Protein AF-A0A2A4UC22-F1 (afdb_monomer_lite)

pLDDT: mean 89.49, std 7.41, range [52.47, 97.06]

Foldseek 3Di:
DPVQQQVLVVVLLQCLQVVDPVLVVQAVEEDDPDDPPDDPWYKYKDRKDKDWPDDPPDTDIDIDIDMDTDGPDDDCPSVVVSVVVSCVSPPPDFRDGDVDGDDD

Radius of gyration: 15.21 Å; chains: 1; bounding box: 38×24×46 Å

Structure (mmCIF, N/CA/C/O backbone):
data_AF-A0A2A4UC22-F1
#
_entry.id   AF-A0A2A4UC22-F1
#
loop_
_atom_site.group_PDB
_atom_site.id
_atom_site.type_symbol
_atom_site.label_atom_id
_atom_site.label_alt_id
_atom_site.label_comp_id
_atom_site.label_asym_id
_atom_site.label_entity_id
_atom_site.label_seq_id
_atom_site.pdbx_PDB_ins_code
_atom_site.Cartn_x
_atom_site.Cartn_y
_atom_site.Cartn_z
_atom_site.occupancy
_atom_site.B_iso_or_equiv
_atom_site.auth_seq_id
_atom_site.auth_comp_id
_atom_site.auth_asym_id
_atom_site.auth_atom_id
_atom_site.pdbx_PDB_model_num
ATOM 1 N N . MET A 1 1 ? 1.559 5.749 -23.345 1.00 52.47 1 MET A N 1
ATOM 2 C CA . MET A 1 1 ? 0.343 6.000 -22.541 1.00 52.47 1 MET A CA 1
ATOM 3 C C . MET A 1 1 ? 0.625 5.489 -21.142 1.00 52.47 1 MET A C 1
ATOM 5 O O . MET A 1 1 ? 0.807 4.294 -20.996 1.00 52.47 1 MET A O 1
ATOM 9 N N . THR A 1 2 ? 0.775 6.374 -20.159 1.00 60.88 2 THR A N 1
ATOM 10 C CA . THR A 1 2 ? 1.375 6.057 -18.846 1.00 60.88 2 THR A CA 1
ATOM 11 C C . THR A 1 2 ? 0.358 5.768 -17.740 1.00 60.88 2 THR A C 1
ATOM 13 O O . THR A 1 2 ? 0.721 5.292 -16.680 1.00 60.88 2 THR A O 1
ATOM 16 N N . ILE A 1 3 ? -0.927 6.029 -17.980 1.00 64.38 3 ILE A N 1
ATOM 17 C CA . ILE A 1 3 ? -1.995 5.765 -17.000 1.00 64.38 3 ILE A CA 1
ATOM 18 C C . ILE A 1 3 ? -2.280 4.258 -16.867 1.00 64.38 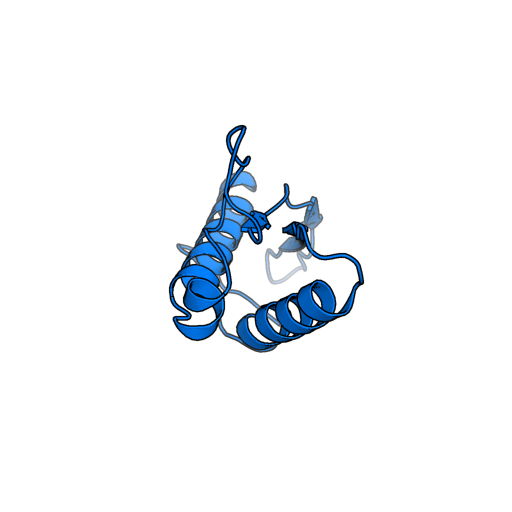3 ILE A C 1
ATOM 20 O O . ILE A 1 3 ? -2.677 3.789 -15.805 1.00 64.38 3 ILE A O 1
ATOM 24 N N . PHE A 1 4 ? -2.041 3.474 -17.923 1.00 80.88 4 PHE A N 1
ATOM 25 C CA . PHE A 1 4 ? -2.349 2.042 -17.919 1.00 80.88 4 PHE A CA 1
ATOM 26 C C . PHE A 1 4 ? -1.373 1.196 -17.089 1.00 80.88 4 PHE A C 1
ATOM 28 O O . PHE A 1 4 ? -1.793 0.183 -16.538 1.00 80.88 4 PHE A O 1
ATOM 35 N N . SER A 1 5 ? -0.105 1.599 -16.971 1.00 82.50 5 SER A N 1
ATOM 36 C CA . SER A 1 5 ? 0.897 0.902 -16.150 1.00 82.50 5 SER A CA 1
ATOM 37 C C . SER A 1 5 ? 0.621 1.078 -14.658 1.00 82.50 5 SER A C 1
ATOM 39 O O . SER A 1 5 ? 0.624 0.093 -13.923 1.00 82.50 5 SER A O 1
ATOM 41 N N . THR A 1 6 ? 0.288 2.298 -14.219 1.00 88.06 6 THR A N 1
ATOM 42 C CA . THR A 1 6 ? -0.109 2.563 -12.826 1.00 88.06 6 THR A CA 1
ATOM 43 C C . THR A 1 6 ? -1.332 1.737 -12.435 1.00 88.06 6 THR A C 1
ATOM 45 O O . THR A 1 6 ? -1.310 1.088 -11.394 1.00 88.06 6 THR A O 1
ATOM 48 N N . GLN A 1 7 ? -2.364 1.686 -13.288 1.00 89.31 7 GLN A N 1
ATOM 49 C CA . GLN A 1 7 ? -3.556 0.871 -13.027 1.00 89.31 7 GLN A CA 1
ATOM 50 C C . GLN A 1 7 ? -3.233 -0.627 -12.968 1.00 89.31 7 GLN A C 1
ATOM 52 O O . GLN A 1 7 ? -3.756 -1.336 -12.111 1.00 89.31 7 GLN A O 1
ATOM 57 N N . ALA A 1 8 ? -2.371 -1.120 -13.865 1.00 91.12 8 ALA A N 1
ATOM 58 C CA . ALA A 1 8 ? -1.958 -2.521 -13.857 1.00 91.12 8 ALA A CA 1
ATOM 59 C C . ALA A 1 8 ? -1.227 -2.885 -12.556 1.00 91.12 8 ALA A C 1
ATOM 61 O O . ALA A 1 8 ? -1.480 -3.950 -11.996 1.00 91.12 8 ALA A O 1
ATOM 62 N N . LEU A 1 9 ? -0.364 -1.995 -12.056 1.00 91.19 9 LEU A N 1
ATOM 63 C CA . LEU A 1 9 ? 0.353 -2.205 -10.800 1.00 91.19 9 LEU A CA 1
ATOM 64 C C . LEU A 1 9 ? -0.561 -2.102 -9.582 1.00 91.19 9 LEU A C 1
ATOM 66 O O . LEU A 1 9 ? -0.478 -2.960 -8.706 1.00 91.19 9 LEU A O 1
ATOM 70 N N . TRP A 1 10 ? -1.481 -1.138 -9.562 1.00 92.44 10 TRP A N 1
ATOM 71 C CA . TRP A 1 10 ? -2.509 -1.051 -8.527 1.00 92.44 10 TRP A CA 1
ATOM 72 C C . TRP A 1 10 ? -3.320 -2.352 -8.447 1.00 92.44 10 TRP A C 1
ATOM 74 O O . TRP A 1 10 ? -3.449 -2.931 -7.370 1.00 92.44 10 TRP A O 1
ATOM 84 N N . GLN A 1 11 ? -3.785 -2.868 -9.593 1.00 92.69 11 GLN A N 1
ATOM 85 C CA . GLN A 1 11 ? -4.574 -4.102 -9.644 1.00 92.69 11 GLN A CA 1
ATOM 86 C C . GLN A 1 11 ? -3.765 -5.308 -9.163 1.00 92.69 11 GLN A C 1
ATOM 88 O O . GLN A 1 11 ? -4.268 -6.111 -8.383 1.00 92.69 11 GLN A O 1
ATOM 93 N N . ALA A 1 12 ? -2.501 -5.420 -9.573 1.00 93.44 12 ALA A N 1
ATOM 94 C CA . ALA A 1 12 ? -1.647 -6.522 -9.149 1.00 93.44 12 ALA A CA 1
ATOM 95 C C . ALA A 1 12 ? -1.361 -6.494 -7.636 1.00 93.44 12 ALA A C 1
ATOM 97 O O . ALA A 1 12 ? -1.353 -7.544 -6.993 1.00 93.44 12 ALA A O 1
ATOM 98 N N . ILE A 1 13 ? -1.177 -5.303 -7.049 1.00 93.69 13 ILE A N 1
ATOM 99 C CA . ILE A 1 13 ? -1.052 -5.130 -5.594 1.00 93.69 13 ILE A CA 1
ATOM 100 C C . ILE A 1 13 ? -2.360 -5.531 -4.905 1.00 93.69 13 ILE A C 1
ATOM 102 O O . ILE A 1 13 ? -2.330 -6.321 -3.961 1.00 93.69 13 ILE A O 1
ATOM 106 N N . HIS A 1 14 ? -3.502 -5.032 -5.385 1.00 95.25 14 HIS A N 1
ATOM 107 C CA . HIS A 1 14 ? -4.813 -5.379 -4.842 1.00 95.25 14 HIS A CA 1
ATOM 108 C C . HIS A 1 14 ? -5.037 -6.896 -4.852 1.00 95.25 14 HIS A C 1
ATOM 110 O O . HIS A 1 14 ? -5.333 -7.475 -3.809 1.00 95.25 14 HIS A O 1
ATOM 116 N N . ASP A 1 15 ? -4.841 -7.553 -5.995 1.00 94.94 15 ASP A N 1
ATOM 117 C CA . ASP A 1 15 ? -5.075 -8.991 -6.151 1.00 94.94 15 ASP A CA 1
ATOM 118 C C . ASP A 1 15 ? -4.141 -9.816 -5.264 1.00 94.94 15 ASP A C 1
ATOM 120 O O . ASP A 1 15 ? -4.560 -10.805 -4.658 1.00 94.94 15 ASP A O 1
ATOM 124 N N . ARG A 1 16 ? -2.883 -9.381 -5.120 1.00 95.19 16 ARG A N 1
ATOM 125 C CA . ARG A 1 16 ? -1.916 -10.040 -4.240 1.00 95.19 16 ARG A CA 1
ATOM 126 C C . ARG A 1 16 ? -2.339 -9.987 -2.776 1.00 95.19 16 ARG A C 1
ATOM 128 O O . ARG A 1 16 ? -2.215 -11.000 -2.084 1.00 95.19 16 ARG A O 1
ATOM 135 N N . LEU A 1 17 ? -2.796 -8.824 -2.311 1.00 95.50 17 LEU A N 1
ATOM 136 C CA . LEU A 1 17 ? -3.222 -8.615 -0.927 1.00 95.50 17 LEU A CA 1
ATOM 137 C C . LEU A 1 17 ? -4.574 -9.287 -0.651 1.00 95.50 17 LEU A C 1
ATOM 139 O O . LEU A 1 17 ? -4.716 -9.979 0.353 1.00 95.50 17 LEU A O 1
ATOM 143 N N . ALA A 1 18 ? -5.542 -9.146 -1.559 1.00 96.06 18 ALA A N 1
ATOM 144 C CA . ALA A 1 18 ? -6.860 -9.769 -1.451 1.00 96.06 18 ALA A CA 1
ATOM 145 C C . ALA A 1 18 ? -6.800 -11.305 -1.537 1.00 96.06 18 ALA A C 1
ATOM 147 O O . ALA A 1 18 ? -7.656 -11.992 -0.981 1.00 96.06 18 ALA A O 1
ATOM 148 N N . GLY A 1 19 ? -5.785 -11.854 -2.213 1.00 95.44 19 GLY A N 1
ATOM 149 C CA . GLY A 1 19 ? -5.532 -13.292 -2.284 1.00 95.44 19 GLY A CA 1
ATOM 150 C C . GLY A 1 19 ? -4.925 -13.900 -1.013 1.00 95.44 19 GLY A C 1
ATOM 151 O O . GLY A 1 19 ? -4.915 -15.124 -0.882 1.00 95.44 19 GLY A O 1
ATOM 152 N N . ASP A 1 20 ? -4.422 -13.091 -0.074 1.00 96.38 20 ASP A N 1
ATOM 153 C CA . ASP A 1 20 ? -3.846 -13.595 1.173 1.00 96.38 20 ASP A CA 1
ATOM 154 C C . ASP A 1 20 ? -4.913 -13.772 2.263 1.00 96.38 20 ASP A C 1
ATOM 156 O O . ASP A 1 20 ? -5.460 -12.815 2.814 1.00 96.38 20 ASP A O 1
ATOM 160 N N . SER A 1 21 ? -5.195 -15.026 2.622 1.00 96.31 21 SER A N 1
ATOM 161 C CA . SER A 1 21 ? -6.231 -15.343 3.6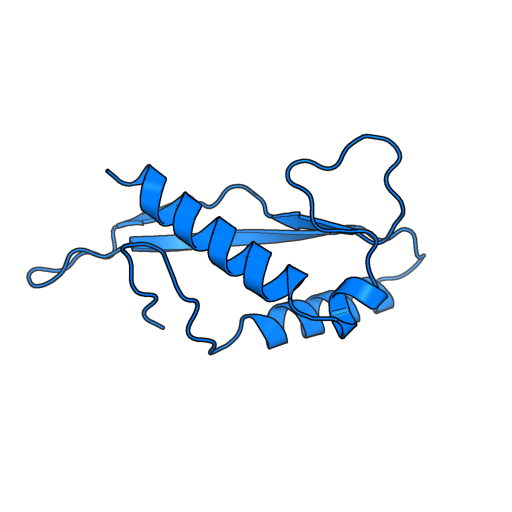10 1.00 96.31 21 SER A CA 1
ATOM 162 C C . SER A 1 21 ? -5.893 -14.878 5.029 1.00 96.31 21 SER A C 1
ATOM 164 O O . SER A 1 21 ? -6.803 -14.672 5.830 1.00 96.31 21 SER A O 1
ATOM 166 N N . ILE A 1 22 ? -4.603 -14.745 5.368 1.00 95.81 22 ILE A N 1
ATOM 167 C CA . ILE A 1 22 ? -4.176 -14.307 6.704 1.00 95.81 22 ILE A CA 1
ATOM 168 C C . ILE A 1 22 ? -4.477 -12.818 6.863 1.00 95.81 22 ILE A C 1
ATOM 170 O O . ILE A 1 22 ? -5.080 -12.427 7.862 1.00 95.81 22 ILE A O 1
ATOM 174 N N . LEU A 1 23 ? -4.106 -12.005 5.873 1.00 96.38 23 LEU A N 1
ATOM 175 C CA . LEU A 1 23 ? -4.411 -10.584 5.826 1.00 96.38 23 LEU A CA 1
ATOM 176 C C . LEU A 1 23 ? -5.923 -10.362 5.818 1.00 96.38 23 LEU A C 1
ATOM 178 O O . LEU A 1 23 ? -6.430 -9.668 6.696 1.00 96.38 23 LEU A O 1
ATOM 182 N N . MET A 1 24 ? -6.652 -11.010 4.904 1.00 97.06 24 MET A N 1
ATOM 183 C CA . MET A 1 24 ? -8.109 -10.860 4.784 1.00 97.06 24 MET A CA 1
ATOM 184 C C . MET A 1 24 ? -8.885 -11.361 6.010 1.00 97.06 24 MET A C 1
ATOM 186 O O . MET A 1 24 ? -9.997 -10.907 6.255 1.00 97.06 24 MET A O 1
ATOM 190 N N . GLY A 1 25 ? -8.307 -12.254 6.817 1.00 95.88 25 GLY A N 1
ATOM 191 C CA . GLY A 1 25 ? -8.874 -12.646 8.110 1.00 95.88 25 GLY A CA 1
ATOM 192 C C . GLY A 1 25 ? -8.699 -11.597 9.217 1.00 95.88 25 GLY A C 1
ATOM 193 O O . GLY A 1 25 ? -9.367 -11.682 10.246 1.00 95.88 25 GLY A O 1
ATOM 194 N N . GLN A 1 26 ? -7.804 -10.621 9.032 1.00 94.81 26 GLN A N 1
ATOM 195 C CA . GLN A 1 26 ? -7.500 -9.573 10.012 1.00 94.81 26 GLN A CA 1
ATOM 196 C C . GLN A 1 26 ? -8.106 -8.211 9.669 1.00 94.81 26 GLN A C 1
ATOM 198 O O . GLN A 1 26 ? -8.175 -7.361 10.557 1.00 94.81 26 GLN A O 1
ATOM 203 N N . ILE A 1 27 ? -8.525 -7.996 8.420 1.00 95.81 27 ILE A N 1
ATOM 204 C CA . ILE A 1 27 ? -9.074 -6.730 7.919 1.00 95.81 27 ILE A CA 1
ATOM 205 C C . ILE A 1 27 ? -10.485 -6.926 7.367 1.00 95.81 27 ILE A C 1
ATOM 207 O O . ILE A 1 27 ? -10.847 -8.012 6.930 1.00 95.81 27 ILE A O 1
ATOM 211 N N . SER A 1 28 ? -11.291 -5.868 7.355 1.00 94.88 28 SER A N 1
ATOM 212 C CA . SER A 1 28 ? -12.634 -5.908 6.765 1.00 94.88 28 SER A CA 1
ATOM 213 C C . SER A 1 28 ? -12.623 -5.826 5.238 1.00 94.88 28 SER A C 1
ATOM 215 O O . SER A 1 28 ? -13.605 -6.195 4.599 1.00 94.88 28 SER A O 1
ATOM 217 N N . GLY A 1 29 ? -11.532 -5.325 4.656 1.00 95.19 29 GLY A N 1
ATOM 218 C CA . GLY A 1 29 ? -11.379 -5.178 3.218 1.00 95.19 29 GLY A CA 1
ATOM 219 C C . GLY A 1 29 ? -10.271 -4.209 2.819 1.00 95.19 29 GLY A C 1
ATOM 220 O O . GLY A 1 29 ? -9.640 -3.558 3.659 1.00 95.19 29 GLY A O 1
ATOM 221 N N . ILE A 1 30 ? -10.069 -4.133 1.507 1.00 96.19 30 ILE A N 1
ATOM 222 C CA . ILE A 1 30 ? -9.203 -3.175 0.821 1.00 96.19 30 ILE A CA 1
ATOM 223 C C . ILE A 1 30 ? -10.125 -2.286 -0.017 1.00 96.19 30 ILE A C 1
ATOM 225 O O . ILE A 1 30 ? -10.975 -2.806 -0.740 1.00 96.19 30 ILE A O 1
ATOM 229 N N . TYR A 1 31 ? -9.992 -0.966 0.099 1.00 94.19 31 TYR A N 1
ATOM 230 C CA . TYR A 1 31 ? -10.899 -0.010 -0.540 1.00 94.19 31 TYR A CA 1
ATOM 231 C C . TYR A 1 31 ? -10.154 1.102 -1.286 1.00 94.19 31 TYR A C 1
ATOM 233 O O . TYR A 1 31 ? -9.025 1.443 -0.936 1.00 94.19 31 TYR A O 1
ATOM 241 N N . ASP A 1 32 ? -10.825 1.710 -2.265 1.00 88.75 32 ASP A N 1
ATOM 242 C CA . ASP A 1 32 ? -10.345 2.886 -2.997 1.00 88.75 32 ASP A CA 1
ATOM 243 C C . ASP A 1 32 ? -11.521 3.746 -3.508 1.00 88.75 32 ASP A C 1
ATOM 245 O O . ASP A 1 32 ? -12.131 3.413 -4.529 1.00 88.75 32 ASP A O 1
ATOM 249 N N . PRO A 1 33 ? -11.888 4.838 -2.811 1.00 86.12 33 PRO A N 1
ATOM 250 C CA . PRO A 1 33 ? -11.691 5.113 -1.383 1.00 86.12 33 PRO A CA 1
ATOM 251 C C . PRO A 1 33 ? -12.660 4.301 -0.494 1.00 86.12 33 PRO A C 1
ATOM 253 O O . PRO A 1 33 ? -13.645 3.728 -0.963 1.00 86.12 33 PRO A O 1
ATOM 256 N N . ALA A 1 34 ? -12.412 4.254 0.819 1.00 88.38 34 ALA A N 1
ATOM 257 C CA . ALA A 1 34 ? -13.301 3.563 1.760 1.00 88.38 34 ALA A CA 1
ATOM 258 C C . ALA A 1 34 ? -14.642 4.309 1.955 1.00 88.38 34 ALA A C 1
ATOM 260 O O . ALA A 1 34 ? -14.624 5.509 2.243 1.00 88.38 34 ALA A O 1
ATOM 261 N N . PRO A 1 35 ? -15.802 3.624 1.862 1.00 86.62 35 PRO A N 1
ATOM 262 C CA . PRO A 1 35 ? -17.096 4.203 2.219 1.00 86.62 35 PRO A CA 1
ATOM 263 C C . PRO A 1 35 ? -17.173 4.616 3.695 1.00 86.62 35 PRO A C 1
ATOM 265 O O . PRO A 1 35 ? -16.494 4.048 4.556 1.00 86.62 35 PRO A O 1
ATOM 268 N N . GLU A 1 36 ? -18.064 5.559 4.008 1.00 86.81 36 GLU A N 1
ATOM 269 C CA . GLU A 1 36 ? -18.350 5.920 5.398 1.00 86.81 36 GLU A CA 1
ATOM 270 C C . GLU A 1 36 ? -18.872 4.716 6.199 1.00 86.81 36 GLU A C 1
ATOM 272 O O . GLU A 1 36 ? -19.661 3.907 5.711 1.00 86.81 36 GLU A O 1
ATOM 277 N N . GLY A 1 37 ? -18.440 4.611 7.459 1.00 87.50 37 GLY A N 1
ATOM 278 C CA . GLY A 1 37 ? -18.912 3.578 8.383 1.00 87.50 37 GLY A CA 1
ATOM 279 C C . GLY A 1 37 ? -18.246 2.210 8.230 1.00 87.50 37 GLY A C 1
ATOM 280 O O . GLY A 1 37 ? -18.751 1.243 8.801 1.00 87.50 37 GLY A O 1
ATOM 281 N N . GLN A 1 38 ? -17.127 2.102 7.500 1.00 90.19 38 GLN A N 1
ATOM 282 C CA . GLN A 1 38 ? -16.470 0.808 7.359 1.00 90.19 38 GLN A CA 1
ATOM 283 C C . GLN A 1 38 ? -15.888 0.246 8.651 1.00 90.19 38 GLN A C 1
ATOM 285 O O . GLN A 1 38 ? -15.341 0.961 9.495 1.00 90.19 38 GLN A O 1
ATOM 290 N N . SER A 1 39 ? -15.989 -1.078 8.776 1.00 92.94 39 SER A N 1
ATOM 291 C CA . SER A 1 39 ? -15.462 -1.796 9.934 1.00 92.94 39 SER A CA 1
ATOM 292 C C . SER A 1 39 ? -13.939 -1.736 9.949 1.00 92.94 39 SER A C 1
ATOM 294 O O . SER A 1 39 ? -13.284 -2.017 8.948 1.00 92.94 39 SER A O 1
ATOM 296 N N . LEU A 1 40 ? -13.363 -1.380 11.093 1.00 92.12 40 LEU A N 1
ATOM 297 C CA . LEU A 1 40 ? -11.917 -1.359 11.287 1.00 92.12 40 LEU A CA 1
ATOM 298 C C . LEU A 1 40 ? -11.415 -2.740 11.753 1.00 92.12 40 LEU A C 1
ATOM 300 O O . LEU A 1 40 ? -12.113 -3.398 12.528 1.00 92.12 40 LEU A O 1
ATOM 304 N N . PRO A 1 41 ? -10.191 -3.148 11.374 1.00 94.81 41 PRO A N 1
ATOM 305 C CA . PRO A 1 41 ? -9.257 -2.418 10.516 1.00 94.81 41 PRO A CA 1
ATOM 306 C C . PRO A 1 41 ? -9.521 -2.643 9.015 1.00 94.81 41 PRO A C 1
ATOM 308 O O . PRO A 1 41 ? -10.085 -3.662 8.628 1.00 94.81 41 PRO A O 1
ATOM 311 N N . TYR A 1 42 ? -9.090 -1.707 8.170 1.00 95.94 42 TYR A N 1
ATOM 312 C CA . TYR A 1 42 ? -9.138 -1.829 6.706 1.00 95.94 42 TYR A CA 1
ATOM 313 C C . TYR A 1 42 ? -7.922 -1.173 6.052 1.00 95.94 42 TYR A C 1
ATOM 315 O O . TYR A 1 42 ? -7.201 -0.402 6.694 1.00 95.94 42 TYR A O 1
ATOM 323 N N . LEU A 1 43 ? -7.695 -1.483 4.776 1.00 96.19 43 LEU A N 1
ATOM 324 C CA . LEU A 1 43 ? -6.615 -0.912 3.972 1.00 96.19 43 LEU A CA 1
ATOM 325 C C . LEU A 1 43 ? -7.180 -0.023 2.865 1.00 96.19 43 LEU A C 1
ATOM 327 O O . LEU A 1 43 ? -8.264 -0.280 2.343 1.00 96.19 43 LEU A O 1
ATOM 331 N N . THR A 1 44 ? -6.412 0.988 2.473 1.00 95.50 44 THR A N 1
ATOM 332 C CA . THR A 1 44 ? -6.641 1.737 1.233 1.00 95.50 44 THR A CA 1
ATOM 333 C C . THR A 1 44 ? -5.341 1.860 0.456 1.00 95.50 44 THR A C 1
ATOM 335 O O . THR A 1 44 ? -4.288 2.074 1.058 1.00 95.50 44 THR A O 1
ATOM 338 N N . ILE A 1 45 ? -5.408 1.739 -0.867 1.00 93.69 45 ILE A N 1
ATOM 339 C CA . ILE A 1 45 ? -4.260 1.946 -1.756 1.00 93.69 45 ILE A CA 1
ATOM 340 C C . ILE A 1 45 ? -4.397 3.355 -2.328 1.00 93.69 45 ILE A C 1
ATOM 342 O O . ILE A 1 45 ? -5.407 3.666 -2.949 1.00 93.69 45 ILE A O 1
ATOM 346 N N . GLY A 1 46 ? -3.425 4.215 -2.037 1.00 85.25 46 GLY A N 1
ATOM 347 C CA . GLY A 1 46 ? -3.417 5.604 -2.478 1.00 85.25 46 GLY A CA 1
ATOM 348 C C . GLY A 1 46 ? -3.030 5.760 -3.947 1.00 85.25 46 GLY A C 1
ATOM 349 O O . GLY A 1 46 ? -2.583 4.819 -4.609 1.00 85.25 46 GLY A O 1
ATOM 350 N N . GLU A 1 47 ? -3.168 6.987 -4.446 1.00 78.94 47 GLU A N 1
ATOM 351 C CA . GLU A 1 47 ? -2.717 7.331 -5.791 1.00 78.94 47 GLU A CA 1
ATOM 352 C C . GLU A 1 47 ? -1.193 7.194 -5.905 1.00 78.94 47 GLU A C 1
ATOM 354 O O . GLU A 1 47 ? -0.428 7.705 -5.085 1.00 78.94 47 GLU A O 1
ATOM 359 N N . GLY A 1 48 ? -0.749 6.487 -6.944 1.00 79.81 48 GLY A N 1
ATOM 360 C CA . GLY A 1 48 ? 0.666 6.298 -7.229 1.00 79.81 48 GLY A CA 1
ATOM 361 C C . GLY A 1 48 ? 1.280 7.486 -7.963 1.00 79.81 48 GLY A C 1
ATOM 362 O O . GLY A 1 48 ? 0.741 7.957 -8.965 1.00 79.81 48 GLY A O 1
ATOM 363 N N . ASN A 1 49 ? 2.463 7.911 -7.528 1.00 85.06 49 ASN A N 1
ATOM 364 C CA . ASN A 1 49 ? 3.326 8.798 -8.298 1.00 85.06 49 ASN A CA 1
ATOM 365 C C . ASN A 1 49 ? 4.194 7.987 -9.261 1.00 85.06 49 ASN A C 1
ATOM 367 O O . ASN A 1 49 ? 4.587 6.859 -8.969 1.00 85.06 49 ASN A O 1
ATOM 371 N N . MET A 1 50 ? 4.517 8.575 -10.409 1.00 89.19 50 MET A N 1
ATOM 372 C CA . MET A 1 50 ? 5.306 7.916 -11.444 1.00 89.19 50 MET A CA 1
ATOM 373 C C . MET A 1 50 ? 6.438 8.821 -11.915 1.00 89.19 50 MET A C 1
ATOM 375 O O . MET A 1 50 ? 6.240 10.016 -12.151 1.00 89.19 50 MET A O 1
ATOM 379 N N . ARG A 1 51 ? 7.613 8.230 -12.113 1.00 89.31 51 ARG A N 1
ATOM 380 C CA . ARG A 1 51 ? 8.786 8.882 -12.686 1.00 89.31 51 ARG A CA 1
ATOM 381 C C . ARG A 1 51 ? 9.315 8.077 -13.870 1.00 89.31 51 ARG A C 1
ATOM 383 O O . ARG A 1 51 ? 9.267 6.851 -13.880 1.00 89.31 51 ARG A O 1
ATOM 390 N N . ASP A 1 52 ? 9.828 8.786 -14.872 1.00 87.88 52 ASP A N 1
ATOM 391 C CA . ASP A 1 52 ? 10.514 8.153 -15.995 1.00 87.88 52 ASP A CA 1
ATOM 392 C C . ASP A 1 52 ? 11.814 7.480 -15.528 1.00 87.88 52 ASP A C 1
ATOM 394 O O . ASP A 1 52 ? 12.664 8.108 -14.887 1.00 87.88 52 ASP A O 1
ATOM 398 N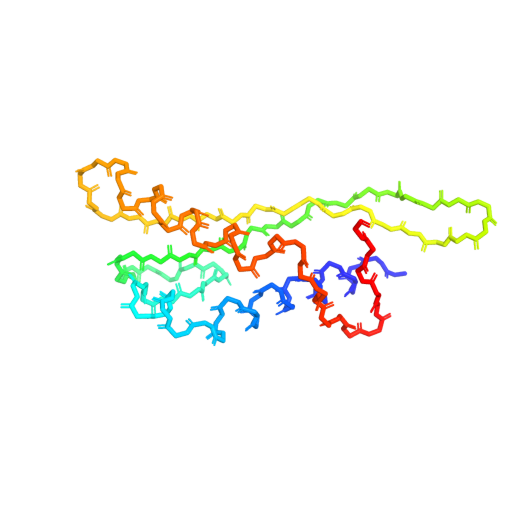 N . TRP A 1 53 ? 11.945 6.200 -15.865 1.00 90.12 53 TRP A N 1
ATOM 399 C CA . TRP A 1 53 ? 13.129 5.378 -15.628 1.00 90.12 53 TRP A CA 1
ATOM 400 C C . TRP A 1 53 ? 13.641 4.771 -16.944 1.00 90.12 53 TRP A C 1
ATOM 402 O O . TRP A 1 53 ? 14.264 3.717 -16.972 1.00 90.12 53 TRP A O 1
ATOM 412 N N . SER A 1 54 ? 13.359 5.426 -18.070 1.00 87.94 54 SER A N 1
ATOM 413 C CA . SER A 1 54 ? 13.812 4.975 -19.382 1.00 87.94 54 SER A CA 1
ATOM 414 C C . SER A 1 54 ? 15.320 5.168 -19.574 1.00 87.94 54 SER A C 1
ATOM 416 O O . SER A 1 54 ? 15.919 6.141 -19.109 1.00 87.94 54 SER A O 1
ATOM 418 N N . ALA A 1 55 ? 15.926 4.264 -20.339 1.00 87.31 55 ALA A N 1
ATOM 419 C CA . ALA A 1 55 ? 17.296 4.361 -20.825 1.00 87.31 55 ALA A CA 1
ATOM 420 C C . ALA A 1 55 ? 17.321 4.309 -22.362 1.00 87.31 55 ALA A C 1
ATOM 422 O O . ALA A 1 55 ? 16.289 4.347 -23.030 1.00 87.31 55 ALA A O 1
ATOM 423 N N . LYS A 1 56 ? 18.517 4.261 -22.958 1.00 88.06 56 LYS A N 1
ATOM 424 C CA . LYS A 1 56 ? 18.664 4.224 -24.426 1.00 88.06 56 LYS A CA 1
ATOM 425 C C . LYS A 1 56 ? 18.084 2.952 -25.051 1.00 88.06 56 LYS A C 1
ATOM 427 O O . LYS A 1 56 ? 17.736 2.961 -26.226 1.00 88.06 56 LYS A O 1
ATOM 432 N N . ASP A 1 57 ? 18.052 1.874 -24.284 1.00 90.62 57 ASP A N 1
ATOM 433 C CA . ASP A 1 57 ? 17.745 0.507 -24.691 1.00 90.62 57 ASP A CA 1
ATOM 434 C C . ASP A 1 57 ? 16.403 -0.007 -24.158 1.00 90.62 57 ASP A C 1
ATOM 436 O O . ASP A 1 57 ? 15.902 -1.009 -24.667 1.00 90.62 57 ASP A O 1
ATOM 440 N N . PHE A 1 58 ? 15.780 0.682 -23.197 1.00 85.44 58 PHE A N 1
ATOM 441 C CA . PHE A 1 58 ? 14.456 0.320 -22.701 1.00 85.44 58 PHE A CA 1
ATOM 442 C C . PHE A 1 58 ? 13.628 1.534 -22.273 1.00 85.44 58 PHE A C 1
ATOM 444 O O . PHE A 1 58 ? 14.148 2.568 -21.855 1.00 85.44 58 PHE A O 1
ATOM 451 N N . THR A 1 59 ? 12.308 1.382 -22.344 1.00 86.75 59 THR A N 1
ATOM 452 C CA . THR A 1 59 ? 11.348 2.308 -21.738 1.00 86.75 59 THR A CA 1
ATOM 453 C C . THR A 1 59 ? 10.902 1.730 -20.404 1.00 86.75 59 THR A C 1
ATOM 455 O O . THR A 1 59 ? 10.462 0.583 -20.356 1.00 86.75 59 THR A O 1
ATOM 458 N N . GLY A 1 60 ? 11.024 2.509 -19.333 1.00 88.81 60 GLY A N 1
ATOM 459 C CA . GLY A 1 60 ? 10.765 2.053 -17.970 1.00 88.81 60 GLY A CA 1
ATOM 460 C C . GLY A 1 60 ? 10.126 3.141 -17.122 1.00 88.81 60 GLY A C 1
ATOM 461 O O . GLY A 1 60 ? 10.237 4.331 -17.421 1.00 88.81 60 GLY A O 1
ATOM 462 N N . GLN A 1 61 ? 9.430 2.726 -16.068 1.00 89.56 61 GLN A N 1
ATOM 463 C CA . GLN A 1 61 ? 8.763 3.632 -15.140 1.00 89.56 61 GLN A CA 1
ATOM 464 C C . GLN A 1 61 ? 9.004 3.178 -13.710 1.00 89.56 61 GLN A C 1
ATOM 466 O O . GLN A 1 61 ? 8.863 2.001 -13.389 1.00 89.56 61 GLN A O 1
ATOM 471 N N . GLU A 1 62 ? 9.352 4.137 -12.863 1.00 90.50 62 GLU A N 1
ATOM 472 C CA . GLU A 1 62 ? 9.389 3.969 -11.418 1.00 90.50 62 GLU A CA 1
ATOM 473 C C . GLU A 1 62 ? 8.0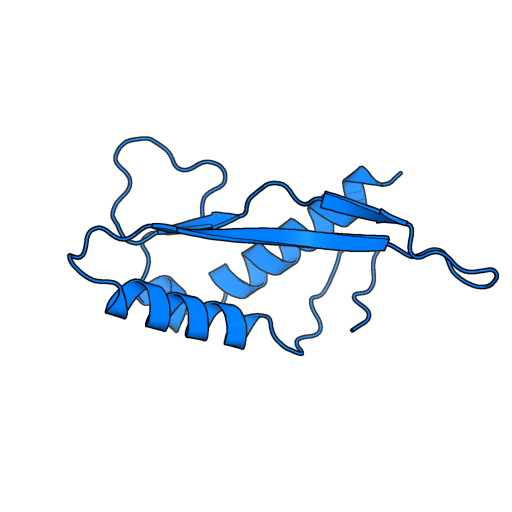40 4.426 -10.857 1.00 90.50 62 GLU A C 1
ATOM 475 O O . GLU A 1 62 ? 7.591 5.538 -11.147 1.00 90.50 62 GLU A O 1
ATOM 480 N N . HIS A 1 63 ? 7.393 3.570 -10.066 1.00 90.38 63 HIS A N 1
ATOM 481 C CA . HIS A 1 63 ? 6.124 3.869 -9.409 1.00 90.38 63 HIS A CA 1
ATOM 482 C C . HIS A 1 63 ? 6.320 3.901 -7.894 1.00 90.38 63 HIS A C 1
ATOM 484 O O . HIS A 1 63 ? 6.838 2.952 -7.310 1.00 90.38 63 HIS A O 1
ATOM 490 N N . LEU A 1 64 ? 5.861 4.976 -7.260 1.00 91.31 64 LEU A N 1
ATOM 491 C CA . LEU A 1 64 ? 5.815 5.124 -5.812 1.00 91.31 64 LEU A CA 1
ATOM 492 C C . LEU A 1 64 ? 4.349 5.149 -5.383 1.00 91.31 64 LEU A C 1
ATOM 494 O O . LEU A 1 64 ? 3.618 6.058 -5.770 1.00 91.31 64 LEU A O 1
ATOM 498 N N . MET A 1 65 ? 3.921 4.142 -4.623 1.00 90.81 65 MET A N 1
ATOM 499 C CA . MET A 1 65 ? 2.545 4.008 -4.138 1.00 90.81 65 MET A CA 1
ATOM 500 C C . MET A 1 65 ? 2.498 3.924 -2.624 1.00 90.81 65 MET A C 1
ATOM 502 O O . MET A 1 65 ? 3.343 3.275 -2.008 1.00 90.81 65 MET A O 1
ATOM 506 N N . ASP A 1 66 ? 1.449 4.511 -2.058 1.00 92.62 66 ASP A N 1
ATOM 507 C CA . ASP A 1 66 ? 1.181 4.474 -0.630 1.00 92.62 66 ASP A CA 1
ATOM 508 C C . ASP A 1 66 ? 0.084 3.453 -0.313 1.00 92.62 66 ASP A C 1
ATOM 510 O O . ASP A 1 66 ? -0.960 3.402 -0.964 1.00 92.62 66 ASP A O 1
ATOM 514 N N . ILE A 1 67 ? 0.303 2.645 0.725 1.00 94.06 67 ILE A N 1
ATOM 515 C CA . ILE A 1 67 ? -0.723 1.771 1.301 1.00 94.06 67 ILE A CA 1
ATOM 516 C C . ILE A 1 67 ? -1.015 2.281 2.705 1.00 94.06 67 ILE A C 1
ATOM 518 O O . ILE A 1 67 ? -0.143 2.291 3.575 1.00 94.06 67 ILE A O 1
ATOM 522 N N . HIS A 1 68 ? -2.256 2.694 2.940 1.00 94.81 68 HIS A N 1
ATOM 523 C CA . HIS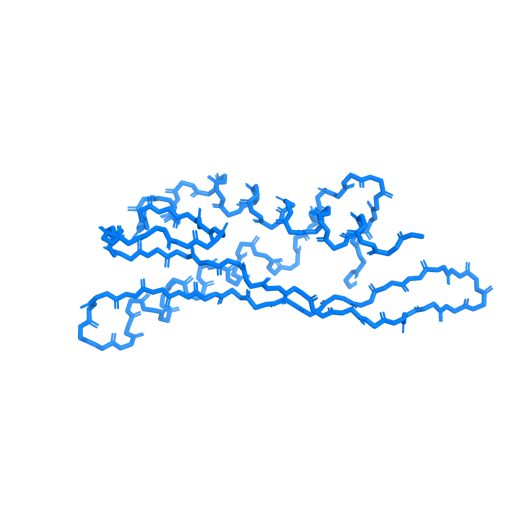 A 1 68 ? -2.697 3.180 4.239 1.00 94.81 68 HIS A CA 1
ATOM 524 C C . HIS A 1 68 ? -3.425 2.075 5.001 1.00 94.81 68 HIS A C 1
ATOM 526 O O . HIS A 1 68 ? -4.286 1.384 4.456 1.00 94.81 68 HIS A O 1
ATOM 532 N N . ILE A 1 69 ? -3.099 1.939 6.287 1.00 94.81 69 ILE A N 1
ATOM 533 C CA . ILE A 1 69 ? -3.730 0.988 7.204 1.00 94.81 69 ILE A CA 1
ATOM 534 C C . ILE A 1 69 ? -4.504 1.780 8.251 1.00 94.81 69 ILE A C 1
ATOM 536 O O . ILE A 1 69 ? -3.929 2.565 9.009 1.00 94.81 69 ILE A O 1
ATOM 540 N N . TRP A 1 70 ? -5.804 1.526 8.326 1.00 93.88 70 TRP A N 1
ATOM 541 C CA . TRP A 1 70 ? -6.714 2.169 9.260 1.00 93.88 70 TRP A CA 1
ATOM 542 C C . TRP A 1 70 ? -7.063 1.185 10.372 1.00 93.88 70 TRP A C 1
ATOM 544 O O . TRP A 1 70 ? -7.513 0.073 10.107 1.00 93.88 70 TRP A O 1
ATOM 554 N N . SER A 1 71 ? -6.867 1.577 11.632 1.00 92.69 71 SER A N 1
ATOM 555 C CA . SER A 1 71 ? -7.188 0.754 12.805 1.00 92.69 71 SER A CA 1
ATOM 556 C C . SER A 1 71 ? -7.908 1.580 13.869 1.00 92.69 71 SER A C 1
ATOM 558 O O . SER A 1 71 ? -7.592 2.748 14.084 1.00 92.69 71 SER A O 1
ATOM 560 N N . GLY A 1 72 ? -8.872 0.953 14.549 1.00 89.62 72 GLY A N 1
ATOM 561 C CA . GLY A 1 72 ? -9.594 1.542 15.682 1.00 89.62 72 GLY A CA 1
ATOM 562 C C . GLY A 1 72 ? -8.958 1.259 17.046 1.00 89.62 72 GLY A C 1
ATOM 563 O O . GLY A 1 72 ? -9.463 1.730 18.064 1.00 89.62 72 GLY A O 1
ATOM 564 N N . ASN A 1 73 ? -7.873 0.478 17.100 1.00 86.56 73 ASN A N 1
ATOM 565 C CA . ASN A 1 73 ? -7.236 0.115 18.362 1.00 86.56 73 ASN A CA 1
ATOM 566 C C . ASN A 1 73 ? -6.410 1.267 18.939 1.00 86.56 73 ASN A C 1
ATOM 568 O O . ASN A 1 73 ? -5.713 1.995 18.231 1.00 86.56 73 ASN A O 1
ATOM 572 N N . ARG A 1 74 ? -6.420 1.392 20.271 1.00 77.44 74 ARG A N 1
ATOM 573 C CA . ARG A 1 74 ? -5.509 2.301 20.972 1.00 77.44 74 ARG A CA 1
ATOM 574 C C . ARG A 1 74 ? -4.114 1.677 21.015 1.00 77.44 74 ARG A C 1
ATOM 576 O O . ARG A 1 74 ? -3.869 0.749 21.778 1.00 77.44 74 ARG A O 1
ATOM 583 N N . GLY A 1 75 ? -3.204 2.216 20.208 1.00 79.38 75 GLY A N 1
ATOM 584 C CA . GLY A 1 75 ? -1.795 1.820 20.157 1.00 79.38 75 GLY A CA 1
ATOM 585 C C . GLY A 1 75 ? -1.373 1.292 18.785 1.00 79.38 75 GLY A C 1
ATOM 586 O O . GLY A 1 75 ? -2.168 0.746 18.032 1.00 79.38 75 GLY A O 1
ATOM 587 N N . GLY A 1 76 ? -0.090 1.445 18.451 1.00 86.06 76 GLY A N 1
ATOM 588 C CA . GLY A 1 76 ? 0.428 1.126 17.112 1.00 86.06 76 GLY A CA 1
ATOM 589 C C . GLY A 1 76 ? 0.775 -0.347 16.864 1.00 86.06 76 GLY A C 1
ATOM 590 O O . GLY A 1 76 ? 1.362 -0.646 15.832 1.00 86.06 76 GLY A O 1
ATOM 591 N N . GLY A 1 77 ? 0.495 -1.262 17.799 1.00 91.38 77 GLY A N 1
ATOM 592 C CA . GLY A 1 77 ? 0.885 -2.676 17.676 1.00 91.38 77 GLY A CA 1
ATOM 593 C C . GLY A 1 77 ? 0.195 -3.387 16.508 1.00 91.38 77 GLY A C 1
ATOM 594 O O . GLY A 1 77 ? 0.867 -3.988 15.677 1.00 91.38 77 GLY A O 1
ATOM 595 N N . GLN A 1 78 ? -1.132 -3.246 16.402 1.00 91.81 78 GLN A N 1
ATOM 596 C CA . GLN A 1 78 ? -1.911 -3.844 15.310 1.00 91.81 78 GLN A CA 1
ATOM 597 C C . GLN A 1 78 ? -1.494 -3.284 13.945 1.00 91.81 78 GLN A C 1
ATOM 599 O O . GLN A 1 78 ? -1.318 -4.046 13.003 1.00 91.81 78 GLN A O 1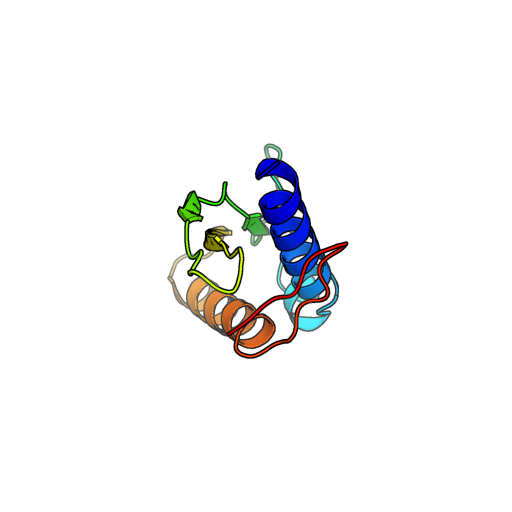
ATOM 604 N N . ILE A 1 79 ? -1.287 -1.965 13.853 1.00 94.38 79 ILE A N 1
ATOM 605 C CA . ILE A 1 79 ? -0.857 -1.312 12.609 1.00 94.38 79 ILE A CA 1
ATOM 606 C C . ILE A 1 79 ? 0.518 -1.825 12.178 1.00 94.38 79 ILE A C 1
ATOM 608 O O . ILE A 1 79 ? 0.682 -2.165 11.016 1.00 94.38 79 ILE A O 1
ATOM 612 N N . ARG A 1 80 ? 1.490 -1.925 13.098 1.00 94.81 80 ARG A N 1
ATOM 613 C CA . ARG A 1 80 ? 2.831 -2.445 12.778 1.00 94.81 80 ARG A CA 1
ATOM 614 C C . ARG A 1 80 ? 2.780 -3.891 12.299 1.00 94.81 80 ARG A C 1
ATOM 616 O O . ARG A 1 80 ? 3.362 -4.194 11.272 1.00 94.81 80 ARG A O 1
ATOM 623 N N . SER A 1 81 ? 2.014 -4.744 12.979 1.00 95.25 81 SER A N 1
ATOM 624 C CA . SER A 1 81 ? 1.852 -6.142 12.564 1.00 95.25 81 SER A CA 1
ATOM 625 C C . SER A 1 81 ? 1.216 -6.272 11.178 1.00 95.25 81 SER A C 1
ATOM 627 O O . SER A 1 81 ? 1.631 -7.124 10.398 1.00 95.25 81 SER A O 1
ATOM 629 N N . LEU A 1 82 ? 0.209 -5.448 10.867 1.00 95.88 82 LEU A N 1
ATOM 630 C CA . LEU A 1 82 ? -0.409 -5.425 9.540 1.00 95.88 82 LEU A CA 1
ATOM 631 C C . LEU A 1 82 ? 0.548 -4.855 8.487 1.00 95.88 82 LEU A C 1
ATOM 633 O O . LEU A 1 82 ? 0.604 -5.381 7.382 1.00 95.88 82 LEU A O 1
ATOM 637 N N . ALA A 1 83 ? 1.322 -3.822 8.826 1.00 95.69 83 ALA A N 1
ATOM 638 C CA . ALA A 1 83 ? 2.318 -3.238 7.933 1.00 95.69 83 ALA A CA 1
ATOM 639 C C . ALA A 1 83 ? 3.423 -4.243 7.588 1.00 95.69 83 ALA A C 1
ATOM 641 O O . ALA A 1 83 ? 3.755 -4.388 6.416 1.00 95.69 83 ALA A O 1
ATOM 642 N N . ASP A 1 84 ? 3.931 -4.983 8.577 1.00 96.38 84 ASP A N 1
ATOM 643 C CA . ASP A 1 84 ? 4.930 -6.035 8.368 1.00 96.38 84 ASP A CA 1
ATOM 644 C C . ASP A 1 84 ? 4.375 -7.161 7.483 1.00 96.38 84 ASP A C 1
ATOM 646 O O . ASP A 1 84 ? 5.063 -7.638 6.579 1.00 96.38 84 ASP A O 1
ATOM 650 N N . LEU A 1 85 ? 3.111 -7.555 7.691 1.00 95.81 85 LEU A N 1
ATOM 651 C CA . LEU A 1 85 ? 2.442 -8.556 6.857 1.00 95.81 85 LEU A CA 1
ATOM 652 C C . LEU A 1 85 ? 2.290 -8.076 5.406 1.00 95.81 85 LEU A C 1
ATOM 654 O O . LEU A 1 85 ? 2.678 -8.789 4.485 1.00 95.81 85 LEU A O 1
ATOM 658 N N . VAL A 1 86 ? 1.771 -6.863 5.196 1.00 95.56 86 VAL A N 1
ATOM 659 C CA . VAL A 1 86 ? 1.618 -6.262 3.860 1.00 95.56 86 VAL A CA 1
ATOM 660 C C . VAL A 1 86 ? 2.971 -6.139 3.162 1.00 95.56 86 VAL A C 1
ATOM 662 O O . VAL A 1 86 ? 3.100 -6.538 2.007 1.00 95.56 86 VAL A O 1
ATOM 665 N N . ALA A 1 87 ? 3.995 -5.649 3.865 1.00 94.62 87 ALA A N 1
ATOM 666 C CA . ALA A 1 87 ? 5.346 -5.554 3.329 1.00 94.62 87 ALA A CA 1
ATOM 667 C C . ALA A 1 87 ? 5.883 -6.934 2.925 1.00 94.62 87 ALA A C 1
ATOM 669 O O . ALA A 1 87 ? 6.419 -7.078 1.831 1.00 94.62 87 ALA A O 1
ATOM 670 N N . GLY A 1 88 ? 5.682 -7.965 3.751 1.00 94.44 88 GLY A N 1
ATOM 671 C CA . GLY A 1 88 ? 6.085 -9.338 3.438 1.00 94.44 88 GLY A CA 1
ATOM 672 C C . GLY A 1 88 ? 5.360 -9.948 2.233 1.00 94.44 88 GLY A C 1
ATOM 673 O O . GLY A 1 88 ? 5.949 -10.742 1.505 1.00 94.44 88 GLY A O 1
ATOM 674 N N . LEU A 1 89 ? 4.105 -9.563 1.983 1.00 93.69 89 LEU A N 1
ATOM 675 C CA . LEU A 1 89 ? 3.338 -10.032 0.823 1.00 93.69 89 LEU A CA 1
ATOM 676 C C . LEU A 1 89 ? 3.785 -9.399 -0.499 1.00 93.69 89 LEU A C 1
ATOM 678 O O . LEU A 1 89 ? 3.546 -9.996 -1.551 1.00 93.69 89 LEU A O 1
ATOM 682 N N . LEU A 1 90 ? 4.406 -8.218 -0.445 1.00 92.69 90 LEU A N 1
ATOM 683 C CA . LEU A 1 90 ? 4.822 -7.446 -1.619 1.00 92.69 90 LEU A CA 1
ATOM 684 C C . LEU A 1 90 ? 6.335 -7.509 -1.874 1.00 92.69 90 LEU A C 1
ATOM 686 O O . LEU A 1 90 ? 6.768 -7.432 -3.021 1.00 92.69 90 LEU A O 1
ATOM 690 N N . ALA A 1 91 ? 7.150 -7.660 -0.830 1.00 89.69 91 ALA A N 1
ATOM 691 C CA . ALA A 1 91 ? 8.602 -7.648 -0.948 1.00 89.69 91 ALA A CA 1
ATOM 692 C C . ALA A 1 91 ? 9.128 -8.848 -1.755 1.00 89.69 91 ALA A C 1
ATOM 694 O O . ALA A 1 91 ? 8.877 -10.008 -1.420 1.00 89.69 91 ALA A O 1
ATOM 695 N N . GLY A 1 92 ? 9.901 -8.554 -2.807 1.00 79.06 92 GLY A N 1
ATOM 696 C CA . GLY A 1 92 ? 10.583 -9.558 -3.632 1.00 79.06 92 GLY A CA 1
ATOM 697 C C . GLY A 1 92 ? 9.646 -10.502 -4.388 1.00 79.06 92 GLY A C 1
ATOM 698 O O . GLY A 1 92 ? 10.060 -11.604 -4.737 1.00 79.06 92 GLY A O 1
ATOM 699 N N . GLN A 1 93 ? 8.384 -10.111 -4.584 1.00 79.44 93 GLN A N 1
ATOM 700 C CA . GLN A 1 93 ? 7.413 -10.894 -5.340 1.00 79.44 93 GLN A CA 1
ATOM 701 C C . GLN A 1 93 ? 7.323 -10.412 -6.786 1.00 79.44 93 GLN A C 1
ATOM 703 O O . GLN A 1 93 ? 7.190 -9.216 -7.046 1.00 79.44 93 GLN A O 1
ATOM 708 N N . ASP A 1 94 ? 7.289 -11.368 -7.711 1.00 80.94 94 ASP A N 1
ATOM 709 C CA . ASP A 1 94 ? 6.968 -11.107 -9.110 1.00 80.94 94 ASP A CA 1
ATOM 710 C C . ASP A 1 94 ? 5.454 -10.918 -9.251 1.00 80.94 94 ASP A C 1
ATOM 712 O O . ASP A 1 94 ? 4.681 -11.872 -9.372 1.00 80.94 94 ASP A O 1
ATOM 716 N N . LEU A 1 95 ? 5.011 -9.662 -9.200 1.00 87.06 95 LEU A N 1
ATOM 717 C CA . LEU A 1 95 ? 3.622 -9.311 -9.471 1.00 87.06 95 LEU A CA 1
ATOM 718 C C . LEU A 1 95 ? 3.340 -9.426 -10.973 1.00 87.06 95 LEU A C 1
ATOM 720 O O . LEU A 1 95 ? 4.026 -8.823 -11.802 1.00 87.06 95 LEU A O 1
ATOM 724 N N . ILE A 1 96 ? 2.301 -10.184 -11.329 1.00 86.25 96 ILE A N 1
ATOM 725 C CA . ILE A 1 96 ? 1.868 -10.327 -12.720 1.00 86.25 96 ILE A CA 1
ATOM 726 C C . ILE A 1 96 ? 1.090 -9.072 -13.115 1.00 86.25 96 ILE A C 1
ATOM 728 O O . ILE A 1 96 ? -0.020 -8.835 -12.642 1.00 86.25 96 ILE A O 1
ATOM 732 N N . LEU A 1 97 ? 1.672 -8.280 -14.012 1.00 88.38 97 LEU A N 1
ATOM 733 C CA . LEU A 1 97 ? 1.076 -7.053 -14.527 1.00 88.38 97 LEU A CA 1
ATOM 734 C C . LEU A 1 97 ? 0.515 -7.298 -15.926 1.00 88.38 97 LEU A C 1
ATOM 736 O O . LEU A 1 97 ? 1.191 -7.832 -16.805 1.00 88.38 97 LEU A O 1
ATOM 740 N N . THR A 1 98 ? -0.714 -6.856 -16.180 1.00 85.81 98 THR A N 1
ATOM 741 C CA . THR A 1 98 ? -1.280 -6.960 -17.531 1.00 85.81 98 THR A CA 1
ATOM 742 C C . THR A 1 98 ? -0.524 -6.029 -18.482 1.00 85.81 98 THR A C 1
ATOM 744 O O . THR A 1 98 ? -0.558 -4.809 -18.326 1.00 85.81 98 THR A O 1
ATOM 747 N N . GLY A 1 99 ? 0.165 -6.607 -19.470 1.00 86.31 99 GLY A N 1
ATOM 748 C CA . GLY A 1 99 ? 0.894 -5.867 -20.508 1.00 86.31 99 GLY A CA 1
ATOM 749 C C . GLY A 1 99 ? 2.192 -5.190 -20.049 1.00 86.31 99 GLY A C 1
ATOM 750 O O . GLY A 1 99 ? 2.758 -4.421 -20.820 1.00 86.31 99 GLY A O 1
ATOM 751 N N . HIS A 1 100 ? 2.657 -5.461 -18.826 1.00 87.12 100 HIS A N 1
ATOM 752 C CA . HIS A 1 100 ? 3.868 -4.872 -18.248 1.00 87.12 100 HIS A CA 1
ATOM 753 C C . HIS A 1 100 ? 4.656 -5.940 -17.479 1.00 87.12 100 HIS A C 1
ATOM 755 O O . HIS A 1 100 ? 4.150 -7.029 -17.218 1.00 87.12 100 HIS A O 1
ATOM 761 N N . GLN A 1 101 ? 5.895 -5.633 -17.107 1.00 88.00 101 GLN A N 1
ATOM 762 C CA . GLN A 1 101 ? 6.731 -6.499 -16.279 1.00 88.00 101 GLN A CA 1
ATOM 763 C C . GLN A 1 101 ? 7.286 -5.681 -15.115 1.00 88.00 101 GLN A C 1
ATOM 765 O O . GLN A 1 101 ? 7.768 -4.568 -15.326 1.00 88.00 101 GLN A O 1
ATOM 770 N N . LEU A 1 102 ? 7.206 -6.231 -13.902 1.00 87.75 102 LEU A N 1
ATOM 771 C CA . LEU A 1 102 ? 7.841 -5.638 -12.734 1.00 87.75 102 LEU A CA 1
ATOM 772 C C . LEU A 1 102 ? 9.324 -6.013 -12.761 1.00 87.75 102 LEU A C 1
ATOM 774 O O . LEU A 1 102 ? 9.666 -7.173 -12.988 1.00 87.75 102 LEU A O 1
ATOM 778 N N . VAL A 1 103 ? 10.190 -5.027 -12.557 1.00 83.88 103 VAL A N 1
ATOM 779 C CA . VAL A 1 103 ? 11.640 -5.216 -12.473 1.00 83.88 103 VAL A CA 1
ATOM 780 C C . VAL A 1 103 ? 12.073 -4.640 -11.131 1.00 83.88 103 VAL A C 1
ATOM 782 O O . VAL A 1 103 ? 11.818 -3.464 -10.871 1.00 83.88 103 VAL A O 1
ATOM 785 N N . GLY A 1 104 ? 12.637 -5.489 -10.271 1.00 69.75 104 GLY A N 1
ATOM 786 C CA . GLY A 1 104 ? 13.106 -5.150 -8.924 1.00 69.75 104 GLY A CA 1
ATOM 787 C C . GLY A 1 104 ? 14.613 -5.270 -8.779 1.00 69.75 104 GLY A C 1
ATOM 788 O O . GLY A 1 104 ? 15.229 -5.999 -9.591 1.00 69.75 104 GLY A O 1
#

Secondary structure (DSSP, 8-state):
--HHHHHHHHHHHHHHHHT-HHHHTTSS-EESSPPTTPPSSEEEEPPPEEEE---SS---EEEE--EEEE--SSSSHHHHHHHHHHHHHHTT---EETTEE---

Sequence (104 aa):
MTIFSTQALWQAIHDRLAGDSILMGQISGIYDPAPEGQSLPYLTIGEGNMRDWSAKDFTGQEHLMDIHIWSGNRGGGQIRSLADLVAGLLAGQDLILTGHQLVG